Protein AF-A0A816VDB4-F1 (afdb_monomer_lite)

pLDDT: mean 71.4, std 11.65, range [39.62, 86.38]

Structure (mmCIF, N/CA/C/O backbone):
data_AF-A0A816VDB4-F1
#
_entry.id   AF-A0A816VDB4-F1
#
loop_
_atom_site.group_PDB
_atom_site.id
_atom_site.type_symbol
_atom_site.label_atom_id
_atom_site.label_alt_id
_atom_site.label_comp_id
_atom_site.label_asym_id
_atom_site.label_entity_id
_atom_site.label_seq_id
_atom_site.pdbx_PDB_ins_code
_atom_site.Cartn_x
_atom_site.Cartn_y
_atom_site.Cartn_z
_atom_site.occupancy
_atom_site.B_iso_or_equiv
_atom_site.auth_seq_id
_atom_site.auth_comp_id
_atom_site.auth_asym_id
_atom_site.auth_atom_id
_atom_site.pdbx_PDB_model_num
ATOM 1 N N . MET A 1 1 ? 27.517 29.782 -23.139 1.00 47.53 1 MET A N 1
ATOM 2 C CA . MET A 1 1 ? 26.428 28.864 -22.726 1.00 47.53 1 MET A CA 1
ATOM 3 C C . MET A 1 1 ? 26.764 27.494 -23.291 1.00 47.53 1 MET A C 1
ATOM 5 O O . MET A 1 1 ? 27.131 27.452 -24.459 1.00 47.53 1 MET A O 1
ATOM 9 N N . PRO A 1 2 ? 26.778 26.441 -22.460 1.00 39.62 2 PRO A N 1
ATOM 10 C CA . PRO A 1 2 ? 25.528 25.868 -21.959 1.00 39.62 2 PRO A CA 1
ATOM 11 C C . PRO A 1 2 ? 25.497 25.659 -20.435 1.00 39.62 2 PRO A C 1
ATOM 13 O O . PRO A 1 2 ? 26.517 25.399 -19.807 1.00 39.62 2 PRO A O 1
ATOM 16 N N . LEU A 1 3 ? 24.297 25.773 -19.855 1.00 40.53 3 LEU A N 1
ATOM 17 C CA . LEU A 1 3 ? 23.980 25.212 -18.543 1.00 40.53 3 LEU A CA 1
ATOM 18 C C . LEU A 1 3 ? 23.802 23.700 -18.719 1.00 40.53 3 LEU A C 1
ATOM 20 O O . LEU A 1 3 ? 22.799 23.262 -19.283 1.00 40.53 3 LEU A O 1
ATOM 24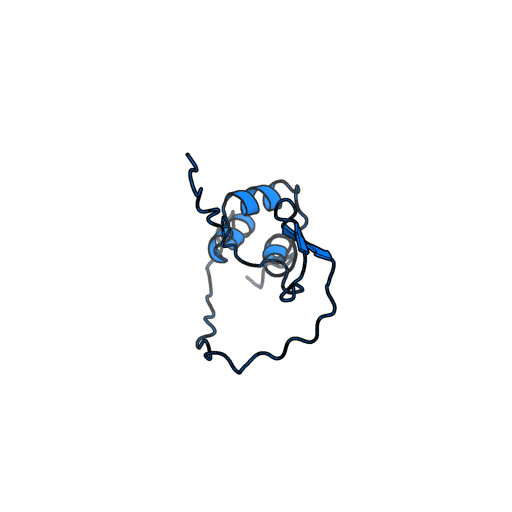 N N . THR A 1 4 ? 24.731 22.905 -18.204 1.00 44.69 4 THR A N 1
ATOM 25 C CA . THR A 1 4 ? 24.453 21.513 -17.842 1.00 44.69 4 THR A CA 1
ATOM 26 C C . THR A 1 4 ? 23.536 21.542 -16.625 1.00 44.69 4 THR A C 1
ATOM 28 O O . THR A 1 4 ? 23.988 21.636 -15.488 1.00 44.69 4 THR A O 1
ATOM 31 N N . LYS A 1 5 ? 22.220 21.561 -16.863 1.00 46.38 5 LYS A N 1
ATOM 32 C CA . LYS A 1 5 ? 21.254 21.224 -15.820 1.00 46.38 5 LYS A CA 1
ATOM 33 C C . LYS A 1 5 ? 21.452 19.748 -15.519 1.00 46.38 5 LYS A C 1
ATOM 35 O O . LYS A 1 5 ? 21.073 18.909 -16.332 1.00 46.38 5 LYS A O 1
ATOM 40 N N . ASP A 1 6 ? 22.038 19.466 -14.364 1.00 45.94 6 ASP A N 1
ATOM 41 C CA . ASP A 1 6 ? 21.895 18.183 -13.697 1.00 45.94 6 ASP A CA 1
ATOM 42 C C . ASP A 1 6 ? 20.402 17.841 -13.663 1.00 45.94 6 ASP A C 1
ATOM 44 O O . ASP A 1 6 ? 19.620 18.410 -12.898 1.00 45.94 6 ASP A O 1
ATOM 48 N N . THR A 1 7 ? 19.972 16.936 -14.539 1.00 50.44 7 THR A N 1
ATOM 49 C CA . THR A 1 7 ? 18.717 16.208 -14.378 1.00 50.44 7 THR A CA 1
ATOM 50 C C . THR A 1 7 ? 18.907 15.277 -13.193 1.00 50.44 7 THR A C 1
ATOM 52 O O . THR A 1 7 ? 19.132 14.080 -13.354 1.00 50.44 7 THR A O 1
ATOM 55 N N . ALA A 1 8 ? 18.861 15.842 -11.987 1.00 57.94 8 ALA A N 1
ATOM 56 C CA . ALA A 1 8 ? 18.606 15.075 -10.788 1.00 57.94 8 ALA A CA 1
ATOM 57 C C . ALA A 1 8 ? 17.264 14.377 -11.021 1.00 57.94 8 ALA A C 1
ATOM 59 O O . ALA A 1 8 ? 16.206 15.007 -11.039 1.00 57.94 8 ALA A O 1
ATOM 60 N N . SER A 1 9 ? 17.314 13.081 -11.311 1.00 62.81 9 SER A N 1
ATOM 61 C CA . SER A 1 9 ? 16.130 12.239 -11.326 1.00 62.81 9 SER A CA 1
ATOM 62 C C . SER A 1 9 ? 15.451 12.413 -9.971 1.00 62.81 9 SER A C 1
ATOM 64 O O . SER A 1 9 ? 16.043 12.077 -8.946 1.00 62.81 9 SER A O 1
ATOM 66 N N . ASN A 1 10 ? 14.249 12.986 -9.952 1.00 74.75 10 ASN A N 1
ATOM 67 C CA . ASN A 1 10 ? 13.460 13.116 -8.733 1.00 74.75 10 ASN A CA 1
ATOM 68 C C . ASN A 1 10 ? 13.082 11.707 -8.263 1.00 74.75 10 ASN A C 1
ATOM 70 O O . ASN A 1 10 ? 12.114 11.122 -8.743 1.00 74.75 10 ASN A O 1
ATOM 74 N N . ILE A 1 11 ? 13.882 11.142 -7.359 1.00 74.25 11 ILE A N 1
ATOM 75 C CA . ILE A 1 11 ? 13.607 9.845 -6.746 1.00 74.25 11 ILE A CA 1
ATOM 76 C C . ILE A 1 11 ? 12.535 10.068 -5.685 1.00 74.25 11 ILE A C 1
ATOM 78 O O . ILE A 1 11 ? 12.754 10.766 -4.695 1.00 74.25 11 ILE A O 1
ATOM 82 N N . ILE A 1 12 ? 11.368 9.465 -5.891 1.00 75.06 12 ILE A N 1
ATOM 83 C CA . ILE A 1 12 ? 10.286 9.472 -4.911 1.00 75.06 12 ILE A CA 1
ATOM 84 C C . ILE A 1 12 ? 10.397 8.184 -4.094 1.00 75.06 12 ILE A C 1
ATOM 86 O O . ILE A 1 12 ? 10.197 7.093 -4.620 1.00 75.06 12 ILE A O 1
ATOM 90 N N . ILE A 1 13 ? 10.701 8.307 -2.802 1.00 76.62 13 ILE A N 1
ATOM 91 C CA . ILE A 1 13 ? 10.704 7.171 -1.873 1.00 76.62 13 ILE A CA 1
ATOM 92 C C . ILE A 1 13 ? 9.296 7.025 -1.298 1.00 76.62 13 ILE A C 1
ATOM 94 O O . ILE A 1 13 ? 8.793 7.930 -0.629 1.00 76.62 13 ILE A O 1
ATOM 98 N N . ARG A 1 14 ? 8.655 5.882 -1.550 1.00 71.94 14 ARG A N 1
ATOM 99 C CA . ARG A 1 14 ? 7.343 5.529 -0.996 1.00 71.94 14 ARG A CA 1
ATOM 100 C C . ARG A 1 14 ? 7.349 4.102 -0.479 1.00 71.94 14 ARG A C 1
ATOM 102 O O . ARG A 1 14 ? 8.097 3.255 -0.959 1.00 71.94 14 ARG A O 1
ATOM 109 N N . LYS A 1 15 ? 6.503 3.846 0.515 1.00 73.62 15 LYS A N 1
ATOM 110 C CA . LYS A 1 15 ? 6.263 2.495 1.012 1.00 73.62 15 LYS A CA 1
ATOM 111 C C . LYS A 1 15 ? 5.354 1.776 0.019 1.00 73.62 15 LYS A C 1
ATOM 113 O O . LYS A 1 15 ? 4.287 2.293 -0.285 1.00 73.62 15 LYS A O 1
ATOM 118 N N . ALA A 1 16 ? 5.779 0.613 -0.467 1.00 67.56 16 ALA A N 1
ATOM 119 C CA . ALA A 1 16 ? 4.935 -0.225 -1.307 1.00 67.56 16 ALA A CA 1
ATOM 120 C C . ALA A 1 16 ? 3.779 -0.782 -0.470 1.00 67.56 16 ALA A C 1
ATOM 122 O O . ALA A 1 16 ? 4.000 -1.348 0.606 1.00 67.56 16 ALA A O 1
ATOM 123 N N . ILE A 1 17 ? 2.558 -0.581 -0.953 1.00 66.50 17 ILE A N 1
ATOM 124 C CA . ILE A 1 17 ? 1.338 -1.039 -0.281 1.00 66.50 17 ILE A CA 1
ATOM 125 C C . ILE A 1 17 ? 0.740 -2.234 -1.012 1.00 66.50 17 ILE A C 1
ATOM 127 O O . ILE A 1 17 ? 0.294 -3.176 -0.353 1.00 66.50 17 ILE A O 1
ATOM 131 N N . ASP A 1 18 ? 0.829 -2.246 -2.344 1.00 71.50 18 ASP A N 1
ATOM 132 C CA . ASP A 1 18 ? 0.611 -3.447 -3.140 1.00 71.50 18 ASP A CA 1
ATOM 133 C C . ASP A 1 18 ? 1.875 -4.334 -3.106 1.00 71.50 18 ASP A C 1
ATOM 135 O O . ASP A 1 18 ? 2.912 -3.945 -3.653 1.00 71.50 18 ASP A O 1
ATOM 139 N N . PRO A 1 19 ? 1.826 -5.526 -2.481 1.00 70.88 19 PRO A N 1
ATOM 140 C CA . PRO A 1 19 ? 2.978 -6.420 -2.403 1.00 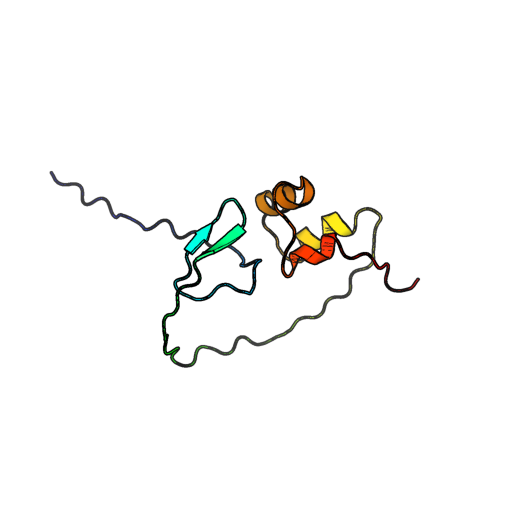70.88 19 PRO A CA 1
ATOM 141 C C . PRO A 1 19 ? 3.267 -7.148 -3.725 1.00 70.88 19 PRO A C 1
ATOM 143 O O . PRO A 1 19 ? 4.232 -7.903 -3.794 1.00 70.88 19 PRO A O 1
ATOM 146 N N . ARG A 1 20 ? 2.431 -6.980 -4.758 1.00 75.44 20 ARG A N 1
ATOM 147 C CA . ARG A 1 20 ? 2.550 -7.707 -6.034 1.00 75.44 20 ARG A CA 1
ATOM 148 C C . ARG A 1 20 ? 3.552 -7.084 -7.010 1.00 75.44 20 ARG A C 1
ATOM 150 O O . ARG A 1 20 ? 3.765 -7.647 -8.080 1.00 75.44 20 ARG A O 1
ATOM 157 N N . GLY A 1 21 ? 4.118 -5.924 -6.676 1.00 75.50 21 GLY A N 1
ATOM 158 C CA . GLY A 1 21 ? 5.055 -5.212 -7.539 1.00 75.50 21 GLY A CA 1
ATOM 159 C C . GLY A 1 21 ? 6.411 -5.903 -7.647 1.00 75.50 21 GLY A C 1
ATOM 160 O O . GLY A 1 21 ? 6.982 -6.342 -6.649 1.00 75.50 21 GLY A O 1
ATOM 161 N N . ASN A 1 22 ? 6.943 -5.941 -8.862 1.00 79.31 22 ASN A N 1
ATOM 162 C CA . ASN A 1 22 ? 8.284 -6.415 -9.173 1.00 79.31 22 ASN A CA 1
ATOM 163 C C . ASN A 1 22 ? 9.183 -5.244 -9.572 1.00 79.31 22 ASN A C 1
ATOM 165 O O . ASN A 1 22 ? 8.730 -4.163 -9.954 1.00 79.31 22 ASN A O 1
ATOM 169 N N . ILE A 1 23 ? 10.494 -5.466 -9.504 1.00 79.19 23 ILE A N 1
ATOM 170 C CA . ILE A 1 23 ? 11.465 -4.502 -10.021 1.00 79.19 23 ILE A CA 1
ATOM 171 C C . ILE A 1 23 ? 11.242 -4.346 -11.531 1.00 79.19 23 ILE A C 1
ATOM 173 O O . ILE A 1 23 ? 11.229 -5.331 -12.262 1.00 79.19 23 ILE A O 1
ATOM 177 N N . GLY A 1 24 ? 11.108 -3.098 -11.984 1.00 78.19 24 GLY A N 1
ATOM 178 C CA . GLY A 1 24 ? 10.841 -2.762 -13.387 1.00 78.19 24 GLY A CA 1
ATOM 179 C C . GLY A 1 24 ? 9.364 -2.533 -13.711 1.00 78.19 24 GLY A C 1
ATOM 180 O O . GLY A 1 24 ? 9.062 -2.021 -14.788 1.00 78.19 24 GLY A O 1
ATOM 181 N N . ASP A 1 25 ? 8.456 -2.841 -12.782 1.00 84.00 25 ASP A N 1
ATOM 182 C CA . ASP A 1 25 ? 7.030 -2.611 -12.984 1.00 84.00 25 ASP A CA 1
ATOM 183 C C . ASP A 1 25 ? 6.686 -1.118 -13.028 1.00 84.00 25 ASP A C 1
ATOM 185 O O . ASP A 1 25 ? 7.277 -0.282 -12.335 1.00 84.00 25 ASP A O 1
ATOM 189 N N . LEU A 1 26 ? 5.683 -0.781 -13.842 1.00 84.56 26 LEU A N 1
ATOM 190 C CA . LEU A 1 26 ? 5.180 0.585 -13.925 1.00 84.56 26 LEU A CA 1
ATOM 191 C C . LEU A 1 26 ? 4.203 0.849 -12.776 1.00 84.56 26 LEU A C 1
ATOM 193 O O . LEU A 1 26 ? 3.187 0.162 -12.644 1.00 84.56 26 LEU A O 1
ATOM 197 N N . TYR A 1 27 ? 4.492 1.878 -11.981 1.00 83.06 27 TYR A N 1
ATOM 198 C CA . TYR A 1 27 ? 3.694 2.257 -10.819 1.00 83.06 27 TYR A CA 1
ATOM 199 C C . TYR A 1 27 ? 2.828 3.491 -11.077 1.00 83.06 27 TYR A C 1
ATOM 201 O O . TYR A 1 27 ? 3.327 4.540 -11.488 1.00 83.06 27 TYR A O 1
ATOM 209 N N . ASP A 1 28 ? 1.539 3.390 -10.769 1.00 82.69 28 ASP A N 1
ATOM 210 C CA . ASP A 1 28 ? 0.618 4.521 -10.709 1.00 82.69 28 ASP A CA 1
ATOM 211 C C . ASP A 1 28 ? 0.651 5.124 -9.305 1.00 82.69 28 ASP A C 1
ATOM 213 O O . ASP A 1 28 ? 0.012 4.625 -8.382 1.00 82.69 28 ASP A O 1
ATOM 217 N N . GLY A 1 29 ? 1.403 6.212 -9.140 1.00 77.44 29 GLY A N 1
ATOM 218 C CA . GLY A 1 29 ? 1.541 6.890 -7.849 1.00 77.44 29 GLY A CA 1
ATOM 219 C C . GLY A 1 29 ? 0.298 7.650 -7.377 1.00 77.44 29 GLY A C 1
ATOM 220 O O . GLY A 1 29 ? 0.299 8.126 -6.238 1.00 77.44 29 GLY A O 1
ATOM 221 N N . TRP A 1 30 ? -0.726 7.807 -8.225 1.00 77.06 30 TRP A N 1
ATOM 222 C CA . TRP A 1 30 ? -1.995 8.434 -7.843 1.00 77.06 30 TRP A CA 1
ATOM 223 C C . TRP A 1 30 ? -2.959 7.415 -7.257 1.00 77.06 30 TRP A C 1
ATOM 225 O O . TRP A 1 30 ? -3.573 7.695 -6.236 1.00 77.06 30 TRP A O 1
ATOM 235 N N . ASN A 1 31 ? -3.053 6.238 -7.875 1.00 74.88 31 ASN A N 1
ATOM 236 C CA . ASN A 1 31 ? -3.934 5.161 -7.415 1.00 74.88 31 ASN A CA 1
ATOM 237 C C . ASN A 1 31 ? -3.210 4.092 -6.583 1.00 74.88 31 ASN A C 1
ATOM 239 O O . ASN A 1 31 ? -3.839 3.128 -6.157 1.00 74.88 31 ASN A O 1
ATOM 243 N N . ASP A 1 32 ? -1.903 4.260 -6.378 1.00 74.06 32 ASP A N 1
ATOM 244 C CA . ASP A 1 32 ? -1.028 3.404 -5.569 1.00 74.06 32 ASP A CA 1
ATOM 245 C C . ASP A 1 32 ? -1.107 1.924 -5.978 1.00 74.06 32 ASP A C 1
ATOM 247 O O . ASP A 1 32 ? -1.287 1.016 -5.167 1.00 74.06 32 ASP A O 1
ATOM 251 N N . ARG A 1 33 ? -1.022 1.694 -7.292 1.00 78.12 33 ARG A N 1
ATOM 252 C CA . ARG A 1 33 ? -1.185 0.374 -7.913 1.00 78.12 33 ARG A CA 1
ATOM 253 C C . ARG A 1 33 ? -0.151 0.123 -8.999 1.00 78.12 33 ARG A C 1
ATOM 255 O O . ARG A 1 33 ? 0.339 1.047 -9.646 1.00 78.12 33 ARG A O 1
ATOM 262 N N . ILE A 1 34 ? 0.108 -1.152 -9.259 1.00 82.88 34 ILE A N 1
ATOM 263 C CA . ILE A 1 34 ? 0.918 -1.588 -10.395 1.00 82.88 34 ILE A CA 1
ATOM 264 C C . ILE A 1 34 ? 0.055 -1.556 -11.662 1.00 82.88 34 ILE A C 1
ATOM 266 O O . ILE A 1 34 ? -1.023 -2.148 -11.695 1.00 82.88 34 ILE A O 1
ATOM 270 N N . LEU A 1 35 ? 0.512 -0.842 -12.694 1.00 82.62 35 LEU A N 1
ATOM 271 C CA . LEU A 1 35 ? -0.184 -0.732 -13.983 1.00 82.62 35 LEU A CA 1
ATOM 272 C C . LEU A 1 35 ? 0.141 -1.899 -14.905 1.00 82.62 35 LEU A C 1
ATOM 274 O O . LEU A 1 35 ? -0.748 -2.456 -15.546 1.00 82.62 35 LEU A O 1
ATOM 278 N N . THR A 1 36 ? 1.421 -2.257 -14.962 1.00 79.81 36 THR A N 1
ATOM 279 C CA . THR A 1 36 ? 1.922 -3.267 -15.885 1.00 79.81 36 THR A CA 1
ATOM 280 C C . THR A 1 36 ? 2.960 -4.099 -15.165 1.00 79.81 36 THR A C 1
ATOM 282 O O . THR A 1 36 ? 3.964 -3.560 -14.697 1.00 79.81 36 THR A O 1
ATOM 285 N N . SER A 1 37 ? 2.712 -5.406 -15.100 1.00 70.38 37 SER A N 1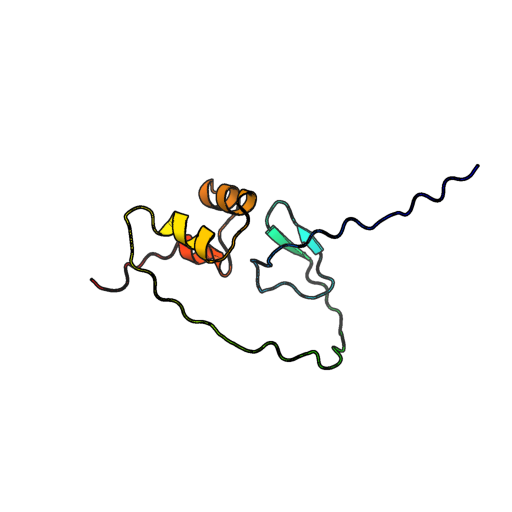
ATOM 286 C CA . SER A 1 37 ? 3.740 -6.356 -14.701 1.00 70.38 37 SER A CA 1
ATOM 287 C C . SER A 1 37 ? 4.675 -6.564 -15.879 1.00 70.38 37 SER A C 1
ATOM 289 O O . SER A 1 37 ? 4.249 -6.868 -16.997 1.00 70.38 37 SER A O 1
ATOM 291 N N . SER A 1 38 ? 5.950 -6.344 -15.629 1.00 67.69 38 SER A N 1
ATOM 292 C CA . SER A 1 38 ? 7.004 -6.545 -16.594 1.00 67.69 38 SER A CA 1
ATOM 293 C C . SER A 1 38 ? 7.669 -7.894 -16.334 1.00 67.69 38 SER A C 1
ATOM 295 O O . SER A 1 38 ? 8.123 -8.197 -15.233 1.00 67.69 38 SER A O 1
ATOM 297 N N . HIS A 1 39 ? 7.688 -8.757 -17.348 1.00 63.72 39 HIS A N 1
ATOM 298 C CA . HIS A 1 39 ? 8.322 -10.067 -17.241 1.00 63.72 39 HIS A CA 1
ATOM 299 C C . HIS A 1 39 ? 9.807 -9.946 -17.578 1.00 63.72 39 HIS A C 1
ATOM 301 O O . HIS A 1 39 ? 10.224 -10.197 -18.709 1.00 63.72 39 HIS A O 1
ATOM 307 N N . PHE A 1 40 ? 10.608 -9.546 -16.592 1.00 70.56 40 PHE A N 1
ATOM 308 C CA . PHE A 1 40 ? 12.064 -9.565 -16.694 1.00 70.56 40 PHE A CA 1
ATOM 309 C C . PHE A 1 40 ? 12.656 -10.632 -15.772 1.00 70.56 40 PHE A C 1
ATOM 311 O O . PHE A 1 40 ? 12.320 -10.712 -14.593 1.00 70.56 40 PHE A O 1
ATOM 318 N N . ASN A 1 41 ? 13.587 -11.428 -16.302 1.00 67.38 41 ASN A N 1
ATOM 319 C CA . ASN A 1 41 ? 14.409 -12.320 -15.491 1.00 67.38 41 ASN A CA 1
ATOM 320 C C . ASN A 1 41 ? 15.563 -11.510 -14.895 1.00 67.38 41 ASN A C 1
ATOM 322 O O . ASN A 1 41 ? 16.584 -11.296 -15.547 1.00 67.38 41 ASN A O 1
ATOM 326 N N . LEU A 1 42 ? 15.384 -11.036 -13.665 1.00 69.50 42 LEU A N 1
ATOM 327 C CA . LEU A 1 42 ? 16.425 -10.341 -12.915 1.00 69.50 42 LEU A CA 1
ATOM 328 C C . LEU A 1 42 ? 17.186 -11.342 -12.044 1.00 69.50 42 LEU A C 1
ATOM 330 O O . LEU A 1 42 ? 16.610 -12.000 -11.181 1.00 69.50 42 LEU A O 1
ATOM 334 N N . SER A 1 43 ? 18.499 -11.441 -12.246 1.00 69.88 43 SER A N 1
ATOM 335 C CA . SER A 1 43 ? 19.385 -12.129 -11.310 1.00 69.88 43 SER A CA 1
ATOM 336 C C . SER A 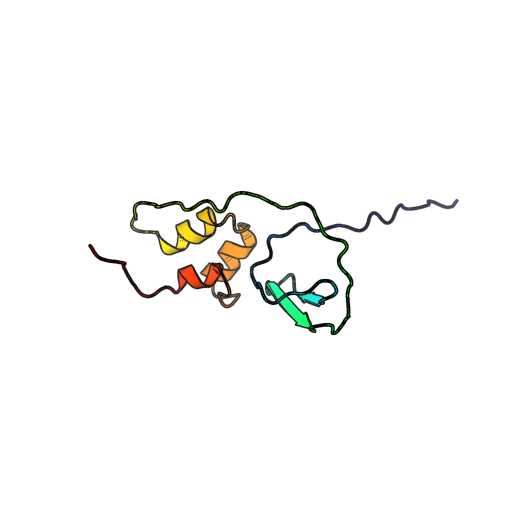1 43 ? 19.743 -11.169 -10.177 1.00 69.88 43 SER A C 1
ATOM 338 O O . SER A 1 43 ? 20.530 -10.240 -10.368 1.00 69.88 43 SER A O 1
ATOM 340 N N . VAL A 1 44 ? 19.154 -11.371 -9.002 1.00 67.25 44 VAL A N 1
ATOM 341 C CA . VAL A 1 44 ? 19.506 -10.609 -7.799 1.00 67.25 44 VAL A CA 1
ATOM 342 C C . VAL A 1 44 ? 20.768 -11.227 -7.199 1.00 67.25 44 VAL A C 1
ATOM 344 O O . VAL A 1 44 ? 20.749 -12.378 -6.766 1.00 67.25 44 VAL A O 1
ATOM 347 N N . ASN A 1 45 ? 21.876 -10.482 -7.177 1.00 69.25 45 ASN A N 1
ATOM 348 C CA . ASN A 1 45 ? 23.044 -10.876 -6.389 1.00 69.25 45 ASN A CA 1
ATOM 349 C C . ASN A 1 45 ? 22.663 -10.769 -4.911 1.00 69.25 45 ASN A C 1
ATOM 351 O O . ASN A 1 45 ? 22.210 -9.715 -4.476 1.00 69.25 45 ASN A O 1
ATOM 355 N N . SER A 1 46 ? 22.793 -11.880 -4.184 1.00 60.94 46 SER A N 1
ATOM 356 C CA . SER A 1 46 ? 22.286 -12.066 -2.821 1.00 60.94 46 SER A CA 1
ATOM 357 C C . SER A 1 46 ? 22.562 -10.858 -1.929 1.00 60.94 46 SER A C 1
ATOM 359 O O . SER A 1 46 ? 23.716 -10.535 -1.634 1.00 60.94 46 SER A O 1
ATOM 361 N N . ASP A 1 47 ? 21.472 -10.213 -1.532 1.00 62.75 47 ASP A N 1
ATOM 362 C CA . ASP A 1 47 ? 21.465 -8.943 -0.833 1.00 62.75 47 ASP A CA 1
ATOM 363 C C . ASP A 1 47 ? 21.520 -9.132 0.687 1.00 62.75 47 ASP A C 1
ATOM 365 O O . ASP A 1 47 ? 21.272 -10.216 1.229 1.00 62.75 47 ASP A O 1
ATOM 369 N N . LYS A 1 48 ? 21.858 -8.046 1.379 1.00 64.88 48 LYS A N 1
ATOM 370 C CA . LYS A 1 48 ? 21.925 -7.967 2.842 1.00 64.88 48 LYS A CA 1
ATOM 371 C C . LYS A 1 48 ? 20.648 -8.529 3.478 1.00 64.88 48 LYS A C 1
ATOM 373 O O . LYS A 1 48 ? 19.551 -8.046 3.221 1.00 64.88 48 LYS A O 1
ATOM 378 N N . SER A 1 49 ? 20.803 -9.517 4.360 1.00 65.19 49 SER A N 1
ATOM 379 C CA . SER A 1 49 ? 19.703 -9.986 5.203 1.00 65.19 49 SER A CA 1
ATOM 380 C C . SER A 1 49 ? 19.235 -8.835 6.093 1.00 65.19 49 SER A C 1
ATOM 382 O O . SER A 1 49 ? 20.038 -8.254 6.825 1.00 65.19 49 SER A O 1
ATOM 384 N N . TYR A 1 50 ? 17.952 -8.488 6.014 1.00 67.19 50 TYR A N 1
ATOM 385 C CA . TYR A 1 50 ? 17.311 -7.541 6.921 1.00 67.19 50 TYR A CA 1
ATOM 386 C C . TYR A 1 50 ? 16.711 -8.334 8.088 1.00 67.19 50 TYR A C 1
ATOM 388 O O . TYR A 1 50 ? 15.707 -9.021 7.887 1.00 67.19 50 TYR A O 1
ATOM 396 N N . PRO A 1 51 ? 17.292 -8.299 9.302 1.00 69.06 51 PRO A N 1
ATOM 397 C CA . PRO A 1 51 ? 16.719 -9.022 10.420 1.00 69.06 51 PRO A CA 1
ATOM 398 C C . PRO A 1 51 ? 15.633 -8.205 11.135 1.00 69.06 51 PRO A C 1
ATOM 400 O O . PRO A 1 51 ? 15.621 -6.974 11.133 1.00 69.06 51 PRO A O 1
ATOM 403 N N . SER A 1 52 ? 14.801 -8.963 11.850 1.00 67.50 52 SER A N 1
ATOM 404 C CA . SER A 1 52 ? 13.710 -8.602 12.768 1.00 67.50 52 SER A CA 1
ATOM 405 C C . SER A 1 52 ? 12.321 -8.403 12.145 1.00 67.50 52 SER A C 1
ATOM 407 O O . SER A 1 52 ? 11.947 -7.344 11.648 1.00 67.50 52 SER A O 1
ATOM 409 N N . LEU A 1 53 ? 11.507 -9.455 12.268 1.00 73.62 53 LEU A N 1
ATOM 410 C CA . LEU A 1 53 ? 10.054 -9.336 12.304 1.00 73.62 53 LEU A CA 1
ATOM 411 C C . LEU A 1 53 ? 9.676 -8.794 13.687 1.00 73.62 53 LEU A C 1
ATOM 413 O O . LEU A 1 53 ? 10.029 -9.392 14.703 1.00 73.62 53 LEU A O 1
ATOM 417 N N . ILE A 1 54 ? 8.979 -7.660 13.734 1.00 76.81 54 ILE A N 1
ATOM 418 C CA . ILE A 1 54 ? 8.496 -7.063 14.983 1.00 76.81 54 ILE A CA 1
ATOM 419 C C . ILE A 1 54 ? 6.979 -7.234 15.025 1.00 76.81 54 ILE A C 1
ATOM 421 O O . ILE A 1 54 ? 6.269 -6.655 14.206 1.00 76.81 54 ILE A O 1
ATOM 425 N N . CYS A 1 55 ? 6.484 -8.007 15.991 1.00 80.31 55 CYS A N 1
ATOM 426 C CA . CYS A 1 55 ? 5.059 -8.074 16.310 1.00 80.31 55 CYS A CA 1
ATOM 427 C C . CYS A 1 55 ? 4.719 -6.998 17.350 1.00 80.31 55 CYS A C 1
ATOM 429 O O . CYS A 1 55 ? 5.487 -6.775 18.289 1.00 80.31 55 CYS A O 1
ATOM 431 N N . ARG A 1 56 ? 3.586 -6.313 17.183 1.00 73.19 56 ARG A N 1
ATOM 432 C CA . ARG A 1 56 ? 3.082 -5.315 18.135 1.00 73.19 56 ARG A CA 1
ATOM 433 C C . ARG A 1 56 ? 1.606 -5.575 18.395 1.00 73.19 56 ARG A C 1
ATOM 435 O O . ARG A 1 56 ? 0.842 -5.713 17.447 1.00 73.19 56 ARG A O 1
ATOM 442 N N . VAL A 1 57 ? 1.230 -5.595 19.669 1.00 76.06 57 VAL A N 1
ATOM 443 C CA . VAL A 1 57 ? -0.164 -5.623 20.123 1.00 76.06 57 VAL A CA 1
ATOM 444 C C . VAL A 1 57 ? -0.528 -4.212 20.568 1.00 76.06 57 VAL A C 1
ATOM 446 O O . VAL A 1 57 ? 0.268 -3.555 21.241 1.00 76.06 57 VAL A O 1
ATOM 449 N N . ILE A 1 58 ? -1.690 -3.725 20.146 1.00 71.25 58 ILE A N 1
ATOM 450 C CA . ILE A 1 58 ? -2.152 -2.363 20.414 1.00 71.25 58 ILE A CA 1
ATOM 451 C C . ILE A 1 58 ? -3.554 -2.472 21.006 1.00 71.25 58 ILE A C 1
ATOM 453 O O . ILE A 1 58 ? -4.397 -3.164 20.444 1.00 71.25 58 ILE A O 1
ATOM 457 N N . SER A 1 59 ? -3.789 -1.810 22.138 1.00 69.88 59 SER A N 1
ATOM 458 C CA . SER A 1 59 ? -5.119 -1.723 22.739 1.00 69.88 59 SER A CA 1
ATOM 459 C C . SER A 1 59 ? -6.012 -0.793 21.925 1.00 69.88 59 SER A C 1
ATOM 461 O O . SER A 1 59 ? -5.582 0.279 21.496 1.00 69.88 59 SER A O 1
ATOM 463 N N . GLY A 1 60 ? -7.246 -1.230 21.713 1.00 62.44 60 GLY A N 1
ATOM 464 C CA . GLY A 1 60 ? -8.231 -0.534 20.908 1.00 62.44 60 GLY A CA 1
ATOM 465 C C . GLY A 1 60 ? -8.836 0.721 21.557 1.00 62.44 60 GLY A C 1
ATOM 466 O O . GLY A 1 60 ? -9.111 0.738 22.754 1.00 62.44 60 GLY A O 1
ATOM 467 N N . GLU A 1 61 ? -9.068 1.771 20.762 1.00 62.53 61 GLU A N 1
ATOM 468 C CA . GLU A 1 61 ? -9.874 2.952 21.111 1.00 62.53 61 GLU A CA 1
ATOM 469 C C . GLU A 1 61 ? -10.881 3.230 19.974 1.00 62.53 61 GLU A C 1
ATOM 471 O O . GLU A 1 61 ? -10.636 2.869 18.827 1.00 62.5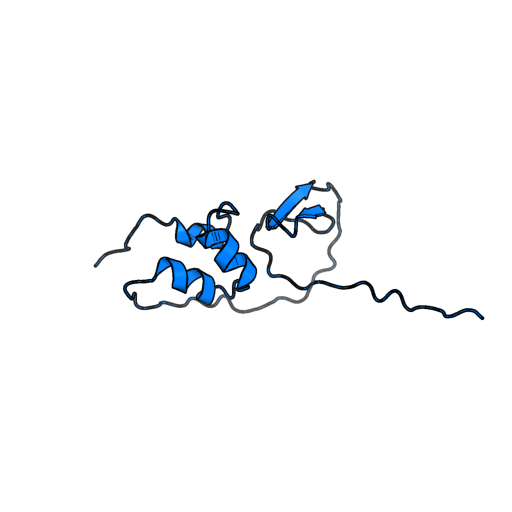3 61 GLU A O 1
ATOM 476 N N . LYS A 1 62 ? -11.980 3.959 20.245 1.00 58.00 62 LYS A N 1
ATOM 477 C CA . LYS A 1 62 ? -13.168 4.173 19.370 1.00 58.00 62 LYS A CA 1
ATOM 478 C C . LYS A 1 62 ? -12.939 4.635 17.901 1.00 58.00 62 LYS A C 1
ATOM 480 O O . LYS A 1 62 ? -13.914 4.776 17.169 1.00 58.00 62 LYS A O 1
ATOM 485 N N . LEU A 1 63 ? -11.704 4.884 17.449 1.00 60.56 63 LEU A N 1
ATOM 486 C CA . LEU A 1 63 ? -11.316 5.271 16.076 1.00 60.56 63 LEU A CA 1
ATOM 487 C C . LEU A 1 63 ? -10.261 4.327 15.439 1.00 60.56 63 LEU A C 1
ATOM 489 O O . LEU A 1 63 ? -9.521 4.724 14.534 1.00 60.56 63 LEU A O 1
ATOM 493 N N . GLU A 1 64 ? -10.180 3.078 15.903 1.00 62.34 64 GLU A N 1
ATOM 494 C CA . GLU A 1 64 ? -9.188 2.054 15.529 1.00 62.34 64 GLU A CA 1
ATOM 495 C C . GLU A 1 64 ? -8.848 1.962 14.038 1.00 62.34 64 GLU A C 1
ATOM 497 O O . GLU A 1 64 ? -7.674 2.079 13.686 1.00 62.34 64 GLU A O 1
ATOM 502 N N . ASN A 1 65 ? -9.832 1.839 13.142 1.00 60.69 65 ASN A N 1
ATOM 503 C CA . ASN A 1 65 ? -9.548 1.621 11.716 1.00 60.69 65 ASN A CA 1
ATOM 504 C C . ASN A 1 65 ? -8.755 2.782 11.084 1.00 60.69 65 ASN A C 1
ATOM 506 O O . ASN A 1 65 ? -7.894 2.564 10.230 1.00 60.69 65 ASN A O 1
ATOM 510 N N . GLN A 1 66 ? -8.980 4.018 11.544 1.00 60.84 66 GLN A N 1
ATOM 511 C CA . GLN A 1 66 ? -8.246 5.203 11.080 1.00 60.84 66 GLN A CA 1
ATOM 512 C C . GLN A 1 66 ? -6.843 5.287 11.702 1.00 60.84 66 GLN A C 1
ATOM 514 O O . GLN A 1 66 ? -5.891 5.752 11.063 1.00 60.84 66 GLN A O 1
ATOM 519 N N . ASN A 1 67 ? -6.694 4.792 12.934 1.00 67.75 67 ASN A N 1
ATOM 520 C CA . ASN A 1 67 ? -5.418 4.740 13.639 1.00 67.75 67 ASN A CA 1
ATOM 521 C C . ASN A 1 67 ? -4.494 3.641 13.098 1.00 67.75 67 ASN A C 1
ATOM 523 O O . ASN A 1 67 ? -3.283 3.859 13.024 1.00 67.75 67 ASN A O 1
ATOM 527 N N . ILE A 1 68 ? -5.027 2.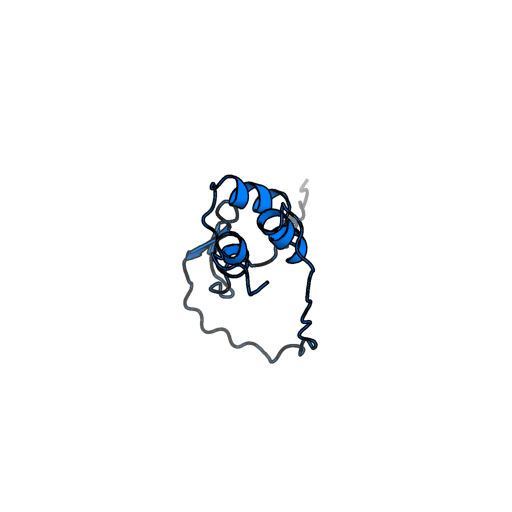503 12.641 1.00 78.31 68 ILE A N 1
ATOM 528 C CA . ILE A 1 68 ? -4.218 1.394 12.106 1.00 78.31 68 ILE A CA 1
ATOM 529 C C . ILE A 1 68 ? -3.366 1.842 10.915 1.00 78.31 68 ILE A C 1
ATOM 531 O O . ILE A 1 68 ? -2.173 1.534 10.855 1.00 78.31 68 ILE A O 1
ATOM 535 N N . LEU A 1 69 ? -3.922 2.652 10.007 1.00 80.88 69 LEU A N 1
ATOM 536 C CA . LEU A 1 69 ? -3.146 3.179 8.885 1.00 80.88 69 LEU A CA 1
ATOM 537 C C . LEU A 1 69 ? -1.963 4.049 9.346 1.00 80.88 69 LEU A C 1
ATOM 539 O O . LEU A 1 69 ? -0.900 4.055 8.721 1.00 80.88 69 LEU A O 1
ATOM 543 N N . ARG A 1 70 ? -2.118 4.784 10.452 1.00 79.31 70 ARG A N 1
ATOM 544 C CA . ARG A 1 70 ? -1.018 5.549 11.055 1.00 79.31 70 ARG A CA 1
ATOM 545 C C . ARG A 1 70 ? 0.058 4.611 11.606 1.00 79.31 70 ARG A C 1
ATOM 547 O O . ARG A 1 70 ? 1.238 4.880 11.405 1.00 79.31 70 ARG A O 1
ATOM 554 N N . PHE A 1 71 ? -0.335 3.509 12.247 1.00 77.00 71 PHE A N 1
ATOM 555 C CA . PHE A 1 71 ? 0.594 2.533 12.826 1.00 77.00 71 PHE A CA 1
ATOM 556 C C . PHE A 1 71 ? 1.455 1.811 11.790 1.00 77.00 71 PHE A C 1
ATOM 558 O O . PHE A 1 71 ? 2.634 1.564 12.041 1.00 77.00 71 PHE A O 1
ATOM 565 N N . ILE A 1 72 ? 0.917 1.528 10.604 1.00 78.38 72 ILE A N 1
ATOM 566 C CA . ILE A 1 72 ? 1.693 0.927 9.508 1.00 78.38 72 ILE A CA 1
ATOM 567 C C . ILE A 1 72 ? 2.594 1.943 8.780 1.00 78.38 72 ILE A C 1
ATOM 569 O O . ILE A 1 72 ? 3.164 1.611 7.739 1.00 78.38 72 ILE A O 1
ATOM 573 N N . ASN A 1 73 ? 2.763 3.160 9.319 1.00 78.88 73 ASN A N 1
ATOM 574 C CA . ASN A 1 73 ? 3.522 4.267 8.726 1.00 78.88 73 ASN A CA 1
ATOM 575 C C . ASN A 1 73 ? 3.071 4.601 7.296 1.00 78.88 73 ASN A C 1
ATOM 577 O O . ASN A 1 73 ? 3.888 4.833 6.405 1.00 78.88 73 ASN A O 1
ATOM 581 N N . CYS A 1 74 ? 1.759 4.606 7.070 1.00 79.06 74 CYS A N 1
ATOM 582 C CA . CYS A 1 74 ? 1.186 5.032 5.804 1.00 79.06 74 CYS A CA 1
ATOM 583 C C . CYS A 1 74 ? 1.268 6.571 5.663 1.00 79.06 74 CYS A C 1
ATOM 585 O O . CYS A 1 74 ? 0.828 7.281 6.580 1.00 79.06 74 CYS A O 1
ATOM 587 N N . PRO A 1 75 ? 1.775 7.115 4.537 1.00 81.75 75 PRO A N 1
ATOM 588 C CA . PRO A 1 75 ? 1.791 8.559 4.276 1.00 81.75 75 PRO A CA 1
ATOM 589 C C . PRO A 1 75 ? 0.403 9.189 4.427 1.00 81.75 75 PRO A C 1
ATOM 591 O O . PRO A 1 75 ? -0.606 8.544 4.139 1.00 81.75 75 PRO A O 1
ATOM 594 N N . ILE A 1 76 ? 0.325 10.431 4.915 1.00 83.69 76 ILE A N 1
ATOM 595 C CA . ILE A 1 76 ? -0.962 11.054 5.268 1.00 83.69 76 ILE A CA 1
ATOM 596 C C . ILE A 1 76 ? -1.883 11.241 4.063 1.00 83.69 76 ILE A C 1
ATOM 598 O O . ILE A 1 76 ? -3.081 10.991 4.167 1.00 83.69 76 ILE A O 1
ATOM 602 N N . GLU A 1 77 ? -1.322 11.596 2.916 1.00 83.81 77 GLU A N 1
ATOM 603 C CA . GLU A 1 77 ? -2.034 11.793 1.656 1.00 83.81 77 GLU A CA 1
ATOM 604 C C . GLU A 1 77 ? -2.700 10.489 1.211 1.00 83.81 77 GLU A C 1
ATOM 606 O O . GLU A 1 77 ? -3.864 10.463 0.805 1.00 83.81 77 GLU A O 1
ATOM 611 N N . PHE A 1 78 ? -1.977 9.378 1.361 1.00 80.38 78 PHE A N 1
ATOM 612 C CA . PHE A 1 78 ? -2.493 8.067 1.002 1.00 80.38 78 PHE A CA 1
ATOM 613 C C . PHE A 1 78 ? -3.544 7.572 2.001 1.00 80.38 78 PHE A C 1
ATOM 615 O O . PHE A 1 78 ? -4.572 7.028 1.602 1.00 80.38 78 PHE A O 1
ATOM 622 N N . ARG A 1 79 ? -3.358 7.857 3.298 1.00 85.44 79 ARG A N 1
ATOM 623 C CA . ARG A 1 79 ? -4.378 7.577 4.323 1.00 85.44 79 ARG A CA 1
ATOM 624 C C . ARG A 1 79 ? -5.690 8.279 4.018 1.00 85.44 79 ARG A C 1
ATOM 626 O O . ARG A 1 79 ? -6.737 7.644 4.065 1.00 85.44 79 ARG A O 1
ATOM 633 N N . LEU A 1 80 ? -5.631 9.567 3.690 1.00 85.19 80 LEU A N 1
ATOM 634 C CA . LEU A 1 80 ? -6.815 10.334 3.315 1.00 85.19 80 LEU A CA 1
ATOM 635 C C . LEU A 1 80 ? -7.475 9.760 2.062 1.00 85.19 80 LEU A C 1
ATOM 637 O O . LEU A 1 80 ? -8.697 9.657 2.025 1.00 85.19 80 LEU A O 1
ATOM 641 N N . SER A 1 81 ? -6.682 9.338 1.076 1.00 86.12 81 SER A N 1
ATOM 642 C CA . SER A 1 81 ? -7.199 8.741 -0.161 1.00 86.12 81 SER A CA 1
ATOM 643 C C . SER A 1 81 ? -7.954 7.434 0.098 1.00 86.12 81 SER A C 1
ATOM 645 O O . SER A 1 81 ? -9.048 7.247 -0.434 1.00 86.12 81 SER A O 1
ATOM 647 N N . ILE A 1 82 ? -7.423 6.572 0.970 1.00 84.38 82 ILE A N 1
ATOM 648 C CA . ILE A 1 82 ? -8.099 5.343 1.408 1.00 84.38 82 ILE A CA 1
ATOM 649 C C . ILE A 1 82 ? -9.378 5.664 2.186 1.00 84.38 82 ILE A C 1
ATOM 651 O O . ILE A 1 82 ? -10.447 5.166 1.848 1.00 84.38 82 ILE A O 1
ATOM 655 N N . LEU A 1 83 ? -9.288 6.511 3.217 1.00 84.31 83 LEU A N 1
ATOM 656 C CA . LEU A 1 83 ? -10.423 6.824 4.093 1.00 84.31 83 LEU A CA 1
ATOM 657 C C . LEU A 1 83 ? -11.545 7.582 3.367 1.00 84.31 83 LEU A C 1
ATOM 659 O O . LEU A 1 83 ? -12.700 7.500 3.774 1.00 84.31 83 LEU A O 1
ATOM 663 N N . SER A 1 84 ? -11.216 8.291 2.285 1.00 86.38 84 SER A N 1
ATOM 664 C CA . SER A 1 84 ? -12.183 8.976 1.419 1.00 86.38 84 SER A CA 1
ATOM 665 C C . SER A 1 84 ? -12.740 8.077 0.308 1.00 86.38 84 SER A C 1
ATOM 667 O O . SER A 1 84 ? -13.442 8.575 -0.567 1.00 86.38 84 SER A O 1
ATOM 669 N N . ASN A 1 85 ? -12.418 6.776 0.306 1.00 83.12 85 ASN A N 1
ATOM 670 C CA . ASN A 1 85 ? -12.786 5.810 -0.737 1.00 83.12 85 ASN A CA 1
ATOM 671 C C . ASN A 1 85 ? -12.340 6.204 -2.160 1.00 83.12 85 ASN A C 1
ATOM 673 O O . ASN A 1 85 ? -12.922 5.740 -3.140 1.00 83.12 85 ASN A O 1
ATOM 677 N N . LEU A 1 86 ? -11.306 7.042 -2.298 1.00 83.81 86 LEU A N 1
ATOM 678 C CA . LEU A 1 86 ? -10.729 7.380 -3.606 1.00 83.81 86 LEU A CA 1
ATOM 679 C C . LEU A 1 86 ? -9.914 6.212 -4.170 1.00 83.81 86 LEU A C 1
ATOM 681 O O . LEU A 1 86 ? -9.806 6.056 -5.383 1.00 83.81 86 LEU A O 1
ATOM 685 N N . ILE A 1 87 ? -9.339 5.400 -3.280 1.00 83.19 87 ILE A N 1
ATOM 686 C CA . ILE A 1 87 ? -8.507 4.247 -3.616 1.00 83.19 87 ILE A CA 1
ATOM 687 C C . ILE A 1 87 ? -9.021 3.042 -2.837 1.00 83.19 87 ILE A C 1
ATOM 689 O O . ILE A 1 87 ? -9.278 3.131 -1.636 1.00 83.19 87 ILE A O 1
ATOM 693 N N . LEU A 1 88 ? -9.159 1.908 -3.525 1.00 82.56 88 LEU A N 1
ATOM 694 C CA . LEU A 1 88 ? -9.554 0.650 -2.902 1.00 82.56 88 LEU A CA 1
ATOM 695 C C . LEU A 1 88 ? -8.421 0.132 -1.999 1.00 82.56 88 LEU A C 1
ATOM 697 O O . LEU A 1 88 ? -7.298 -0.038 -2.484 1.00 82.56 88 LEU A O 1
ATOM 701 N N . PRO A 1 89 ? -8.692 -0.157 -0.712 1.00 82.00 89 PRO A N 1
ATOM 702 C CA . PRO A 1 89 ? -7.710 -0.775 0.173 1.00 82.00 89 PRO A CA 1
ATOM 703 C C . PRO A 1 89 ? -7.191 -2.095 -0.406 1.00 82.00 89 PRO A C 1
ATOM 705 O O . PRO A 1 89 ? -7.972 -2.914 -0.892 1.00 82.00 89 PRO A O 1
ATOM 708 N N . SER A 1 90 ? -5.877 -2.313 -0.346 1.00 79.44 90 SER A N 1
ATOM 709 C CA . SER A 1 90 ? -5.237 -3.544 -0.818 1.00 79.44 90 SER A CA 1
ATOM 710 C C . SER A 1 90 ? -3.997 -3.877 0.015 1.00 79.44 90 SER A C 1
ATOM 712 O O . SER A 1 90 ? -3.460 -3.034 0.736 1.00 79.44 90 SER A O 1
ATOM 714 N N . GLY A 1 91 ? -3.557 -5.140 -0.015 1.00 79.12 91 GLY A N 1
ATOM 715 C CA . GLY A 1 91 ? -2.410 -5.586 0.778 1.00 79.12 91 GLY A CA 1
ATOM 716 C C . GLY A 1 91 ? -2.577 -5.246 2.263 1.00 79.12 91 GLY A C 1
ATOM 717 O O . GLY A 1 91 ? -3.622 -5.529 2.855 1.00 79.12 91 GLY A O 1
ATOM 718 N N . ILE A 1 92 ? -1.569 -4.592 2.847 1.00 77.75 92 ILE A N 1
ATOM 719 C CA . ILE A 1 92 ? -1.563 -4.196 4.264 1.00 77.75 92 ILE A CA 1
ATOM 720 C C . ILE A 1 92 ? -2.649 -3.169 4.625 1.00 77.75 92 ILE A C 1
ATOM 722 O O . ILE A 1 92 ? -3.089 -3.135 5.772 1.00 77.75 92 ILE A O 1
ATOM 726 N N . THR A 1 93 ? -3.122 -2.346 3.683 1.00 81.44 93 THR A N 1
ATOM 727 C CA . THR A 1 93 ? -4.156 -1.337 3.983 1.00 81.44 93 THR A CA 1
ATOM 728 C C . THR A 1 93 ? -5.559 -1.919 4.028 1.00 81.44 93 THR A C 1
ATOM 730 O O . THR A 1 93 ? -6.443 -1.287 4.597 1.00 81.44 93 THR A O 1
ATOM 733 N N . SER A 1 94 ? -5.756 -3.154 3.553 1.00 82.94 94 SER A N 1
ATOM 734 C CA . SER A 1 94 ? -7.028 -3.892 3.652 1.00 82.94 94 SER A CA 1
ATOM 735 C C . SER A 1 94 ? -7.510 -4.083 5.093 1.00 82.94 94 SER A C 1
ATOM 737 O O . SER A 1 94 ? -8.683 -4.364 5.316 1.00 82.94 94 SER A O 1
ATOM 739 N N . VAL A 1 95 ? -6.624 -3.896 6.074 1.00 80.31 95 VAL A N 1
ATOM 740 C CA . VAL A 1 95 ? -6.938 -3.929 7.507 1.00 80.31 95 VAL A CA 1
ATOM 741 C C . VAL A 1 95 ? -8.037 -2.937 7.910 1.00 80.31 95 VAL A C 1
ATOM 743 O O . VAL A 1 95 ? -8.764 -3.197 8.859 1.00 80.31 95 VAL A O 1
ATOM 746 N N . VAL A 1 96 ? -8.233 -1.840 7.167 1.00 80.38 96 VAL A N 1
ATOM 747 C CA . VAL A 1 96 ? -9.333 -0.889 7.431 1.00 80.38 96 VAL A CA 1
ATOM 748 C C . VAL A 1 96 ? -10.719 -1.476 7.168 1.00 80.38 96 VAL A C 1
ATOM 750 O O . VAL A 1 96 ? -11.701 -0.989 7.722 1.00 80.38 96 VAL A O 1
ATOM 753 N N . ASN A 1 97 ? -10.782 -2.515 6.333 1.00 79.06 97 ASN A N 1
ATOM 754 C CA . ASN A 1 97 ? -11.997 -3.248 5.994 1.00 79.06 97 ASN A CA 1
ATOM 755 C C . ASN A 1 97 ? -12.143 -4.527 6.828 1.00 79.06 97 ASN A C 1
ATOM 757 O O . ASN A 1 97 ? -13.025 -5.332 6.534 1.00 79.06 97 ASN A O 1
ATOM 761 N N . TYR A 1 98 ? -11.260 -4.770 7.804 1.00 72.62 98 TYR A N 1
ATOM 762 C CA . TYR A 1 98 ? -11.276 -6.008 8.570 1.00 72.62 98 TYR A CA 1
ATOM 763 C C . TYR A 1 98 ? -12.559 -6.078 9.420 1.00 72.62 98 TYR A C 1
ATOM 765 O O . TYR A 1 98 ? -12.763 -5.216 10.274 1.00 72.62 98 TYR A O 1
ATOM 773 N N . PRO A 1 99 ? -13.450 -7.060 9.181 1.00 61.47 99 PRO A N 1
ATOM 774 C CA . PRO A 1 99 ? -14.802 -7.052 9.741 1.00 61.47 99 PRO A CA 1
ATOM 775 C C . PRO A 1 99 ? -14.897 -7.654 11.151 1.00 61.47 99 PRO A C 1
ATOM 777 O O . PRO A 1 99 ? -15.996 -7.738 11.692 1.00 61.47 99 PRO A O 1
ATOM 780 N N . PHE A 1 100 ? -13.783 -8.095 11.744 1.00 58.97 100 PHE A N 1
ATOM 781 C CA . PHE A 1 100 ? -13.779 -8.780 13.036 1.00 58.97 100 PHE A CA 1
ATOM 782 C C . PHE A 1 100 ? -13.182 -7.908 14.140 1.00 58.97 100 PHE A C 1
ATOM 784 O O . PHE A 1 100 ? -12.016 -7.518 14.075 1.00 58.97 100 PHE A O 1
ATOM 791 N N . VAL A 1 101 ? -13.975 -7.685 15.189 1.00 56.12 101 VAL A N 1
ATOM 792 C CA . VAL A 1 101 ? -13.456 -7.455 16.540 1.00 56.12 101 VAL A CA 1
ATOM 793 C C . VAL A 1 101 ? -12.919 -8.813 16.991 1.00 56.12 101 VAL A C 1
ATOM 795 O O . VAL A 1 101 ? -13.681 -9.774 17.069 1.00 56.12 101 VAL A O 1
ATOM 798 N N . ILE A 1 102 ? -11.604 -8.939 17.161 1.00 51.12 102 ILE A N 1
ATOM 799 C CA . ILE A 1 102 ? -11.010 -10.161 17.711 1.00 51.12 102 ILE A CA 1
ATOM 800 C C . ILE A 1 102 ? -11.313 -10.133 19.210 1.00 51.12 102 ILE A C 1
ATOM 802 O O . ILE A 1 102 ? -10.706 -9.323 19.897 1.00 51.12 102 ILE A O 1
ATOM 806 N N . ASP A 1 103 ? -12.283 -10.954 19.625 1.00 40.41 103 ASP A N 1
ATOM 807 C CA . ASP A 1 103 ? -12.666 -11.356 20.990 1.00 40.41 103 ASP A CA 1
ATOM 808 C C . ASP A 1 103 ? -12.483 -10.314 22.118 1.00 40.41 103 ASP A C 1
ATOM 810 O O . ASP A 1 103 ? -11.365 -9.982 22.515 1.00 40.41 103 ASP A O 1
ATOM 814 N N . GLU A 1 104 ? -13.614 -9.861 22.680 1.00 39.66 104 GLU A N 1
ATOM 815 C CA . GLU A 1 104 ? -13.676 -9.231 24.014 1.00 39.66 104 GLU A CA 1
ATOM 816 C C . GLU A 1 104 ? -13.270 -10.203 25.136 1.00 39.66 104 GLU A C 1
ATOM 818 O O . GLU A 1 104 ? -13.677 -11.389 25.084 1.00 39.66 104 GLU A O 1
#

Foldseek 3Di:
DDDPPPPPPPDDDFDQQAPPDDPPFDADPVQSDTPDDDDDDDDDDDDDDDDDDDDDDDDDDPVVLLVQCVVVVHDPVVSCCPVVVVYPRDHSNCSSVPPDPPDD

Sequence (104 aa):
MPLTKDTASNIIIRKAIDPRGNIGDLYDGWNDRILTSSHFNLSVNSDKSYPSLICRVISGEKLENQNILRFINCPIEFRLSILSNLILPSGITSVVNYPFVIDE

Secondary structure (DSSP, 8-state):
-----------------STT--TTPEEETTTTEEEE----------PPP------------TTHHHHHHHHTT--HHHHHHHHTTSS---GGGGGGG-------

Radius of gyration: 18.48 Å; chains: 1; bounding box: 41×41×47 Å

Organism: NCBI:txid392030